Protein AF-A0A9C8EZ11-F1 (afdb_monomer)

Solvent-accessible surface area (backbone atoms only — not comparable to full-atom values): 3565 Å² total; per-residue (Å²): 78,46,53,62,58,47,10,63,73,70,74,47,52,52,67,58,48,54,48,34,34,73,69,63,74,34,81,47,47,77,55,91,94,43,48,42,33,51,64,72,58,51,51,54,44,57,75,72,56,86,76,76,77,79,79,81,76,132

Mean predicted aligned error: 7.8 Å

Nearest PDB structures (foldseek):
  6amk-assembly1_B  TM=8.385E-01  e=1.489E-01  Streptomyces venezuelae
  5i44-assembly4_I-2  TM=6.006E-01  e=1.216E-01  Bacillus subtilis subsp. subtilis str. 168
  8csh-assembly1_A  TM=6.349E-01  e=1.054E+00  unidentified plasmid
  6owi-assembly1_A  TM=5.505E-01  e=7.462E+00  Homo sapiens

pLDDT: mean 74.11, std 11.35, range [46.81, 83.81]

Secondary structure (DSSP, 8-state):
-BHHHHHHHTT--HHHHHHHHHTTSS-EEEETTEEEE-HHHHHHHHHH----------

Foldseek 3Di:
DWLVVVCVVVVHDSVVSVVCVVVVVAPWDDDPPTTHHDPVVVVVSVVPDPPPPPDDDD

Sequence (58 aa):
MTTKQMAEYLQMSEITVCRLAREKKLPGMKIGKEWRFKKNIIDELIGNEINFGYFGEG

Radius of gyration: 11.39 Å; Cα contacts (8 Å, |Δi|>4): 49; chains: 1; bounding box: 18×25×35 Å

Structure (mmCIF, N/CA/C/O backbone):
data_AF-A0A9C8EZ11-F1
#
_entry.id   AF-A0A9C8EZ11-F1
#
loop_
_atom_site.group_PDB
_atom_site.id
_atom_site.type_symbol
_atom_site.label_atom_id
_atom_site.label_alt_id
_atom_site.label_comp_id
_atom_site.label_asym_id
_atom_site.label_entity_id
_atom_site.label_seq_id
_atom_site.pdbx_PDB_ins_code
_atom_site.Cartn_x
_atom_site.Cartn_y
_atom_site.Cartn_z
_atom_site.occupancy
_atom_site.B_iso_or_equiv
_atom_site.auth_seq_id
_atom_site.auth_comp_id
_atom_site.auth_asym_id
_atom_site.auth_atom_id
_atom_site.pdbx_PDB_model_num
ATOM 1 N N . MET A 1 1 ? -4.244 2.820 -9.317 1.00 72.31 1 MET A N 1
ATOM 2 C CA . MET A 1 1 ? -4.602 3.442 -8.030 1.00 72.31 1 MET A CA 1
ATOM 3 C C . MET A 1 1 ? -3.411 4.223 -7.500 1.00 72.31 1 MET A C 1
ATOM 5 O O . MET A 1 1 ? -2.274 3.806 -7.722 1.00 72.31 1 MET A O 1
ATOM 9 N N . THR A 1 2 ? -3.671 5.375 -6.886 1.00 82.44 2 THR A N 1
ATOM 10 C CA . THR A 1 2 ? -2.677 6.174 -6.149 1.00 82.44 2 THR A CA 1
ATOM 11 C C . THR A 1 2 ? -2.573 5.670 -4.710 1.00 82.44 2 THR A C 1
ATOM 13 O O . THR A 1 2 ? -3.433 4.910 -4.261 1.00 82.44 2 THR A O 1
ATOM 16 N N . THR A 1 3 ? -1.553 6.107 -3.972 1.00 79.31 3 THR A N 1
ATOM 17 C CA . THR A 1 3 ? -1.366 5.778 -2.547 1.00 79.31 3 THR A CA 1
ATOM 18 C C . THR A 1 3 ? -2.610 6.051 -1.710 1.00 79.31 3 THR A C 1
ATOM 20 O O . THR A 1 3 ? -2.982 5.220 -0.893 1.00 79.31 3 THR A O 1
ATOM 23 N N . LYS A 1 4 ? -3.294 7.167 -1.975 1.00 81.12 4 LYS A N 1
ATOM 24 C CA . LYS A 1 4 ? -4.503 7.582 -1.261 1.00 81.12 4 LYS A CA 1
ATOM 25 C C . LYS A 1 4 ? -5.686 6.651 -1.511 1.00 81.12 4 LYS A C 1
ATOM 27 O O . LYS A 1 4 ? -6.334 6.185 -0.588 1.00 81.12 4 LYS A O 1
ATOM 32 N N . GLN A 1 5 ? -5.902 6.304 -2.775 1.00 82.69 5 GLN A N 1
ATOM 33 C CA . GLN A 1 5 ? -6.973 5.396 -3.174 1.00 82.69 5 GLN A CA 1
ATOM 34 C C . GLN A 1 5 ? -6.725 3.976 -2.636 1.00 82.69 5 GLN A C 1
ATOM 36 O O . GLN A 1 5 ? -7.658 3.251 -2.319 1.00 82.69 5 GLN A O 1
ATOM 41 N N . MET A 1 6 ? -5.456 3.583 -2.511 1.00 80.25 6 MET A N 1
ATOM 42 C CA . MET A 1 6 ? -5.069 2.319 -1.896 1.00 80.25 6 MET A CA 1
ATOM 43 C C . MET A 1 6 ? -5.217 2.323 -0.371 1.00 80.25 6 MET A C 1
ATOM 45 O O . MET A 1 6 ? -5.632 1.321 0.198 1.00 80.25 6 MET A O 1
ATOM 49 N N . ALA A 1 7 ? -4.909 3.448 0.273 1.00 83.25 7 ALA A N 1
ATOM 50 C CA . ALA A 1 7 ? -5.142 3.669 1.693 1.00 83.25 7 ALA A CA 1
ATOM 51 C C . ALA A 1 7 ? -6.632 3.520 2.030 1.00 83.25 7 ALA A C 1
ATOM 53 O O . ALA A 1 7 ? -6.979 2.741 2.911 1.00 8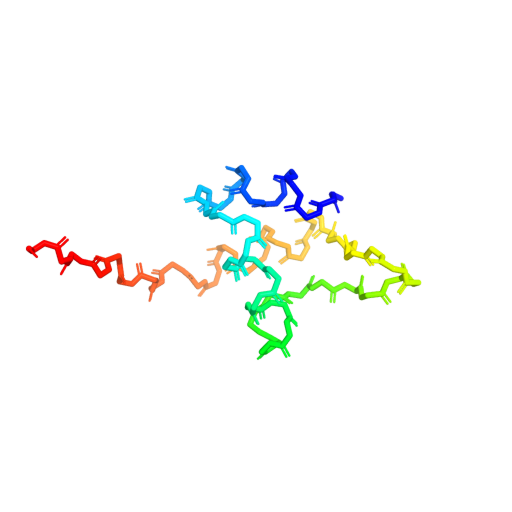3.25 7 ALA A O 1
ATOM 54 N N . GLU A 1 8 ? -7.520 4.139 1.247 1.00 82.50 8 GLU A N 1
ATOM 55 C CA . GLU A 1 8 ? -8.966 3.943 1.409 1.00 82.50 8 GLU A CA 1
ATOM 56 C C . GLU A 1 8 ? -9.407 2.500 1.138 1.00 82.50 8 GLU A C 1
ATOM 58 O O . GLU A 1 8 ? -10.218 1.958 1.882 1.00 82.50 8 GLU A O 1
ATOM 63 N N . TYR A 1 9 ? -8.845 1.852 0.115 1.00 79.31 9 TYR A N 1
ATOM 64 C CA . TYR A 1 9 ? -9.226 0.487 -0.256 1.00 79.31 9 TYR A CA 1
ATOM 65 C C . TYR A 1 9 ? -8.844 -0.563 0.796 1.00 79.31 9 TYR A C 1
ATOM 67 O O . TYR A 1 9 ? -9.604 -1.493 1.040 1.00 79.31 9 TYR A O 1
ATOM 75 N N . LEU A 1 10 ? -7.687 -0.399 1.440 1.00 77.38 10 LEU A N 1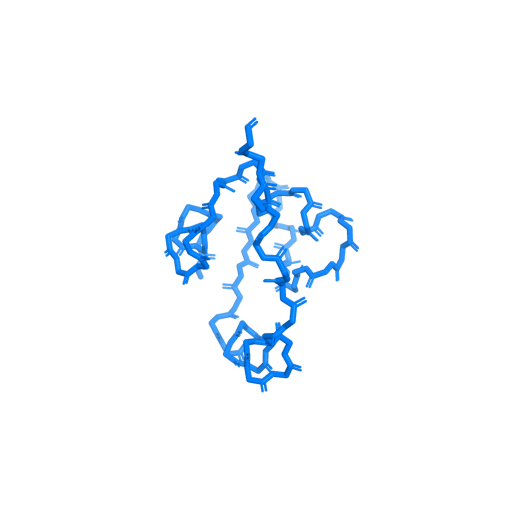
ATOM 76 C CA . LEU A 1 10 ? -7.236 -1.252 2.545 1.00 77.38 10 LEU A CA 1
ATOM 77 C C . LEU A 1 10 ? -7.782 -0.795 3.908 1.00 77.38 10 LEU A C 1
ATOM 79 O O . LEU A 1 10 ? -7.467 -1.419 4.916 1.00 77.38 10 LEU A O 1
ATOM 83 N N . GLN A 1 11 ? -8.541 0.308 3.962 1.00 78.62 11 GLN A N 1
ATOM 84 C CA . GLN A 1 11 ? -8.872 1.021 5.202 1.00 78.62 11 GLN A CA 1
ATOM 85 C C . GLN A 1 11 ? -7.644 1.238 6.107 1.00 78.62 11 GLN A C 1
ATOM 87 O O . GLN A 1 11 ? -7.657 0.971 7.309 1.00 78.62 11 GLN A O 1
ATOM 92 N N . MET A 1 12 ? -6.549 1.711 5.516 1.00 79.12 12 MET A N 1
ATOM 93 C CA . MET A 1 12 ? -5.295 2.024 6.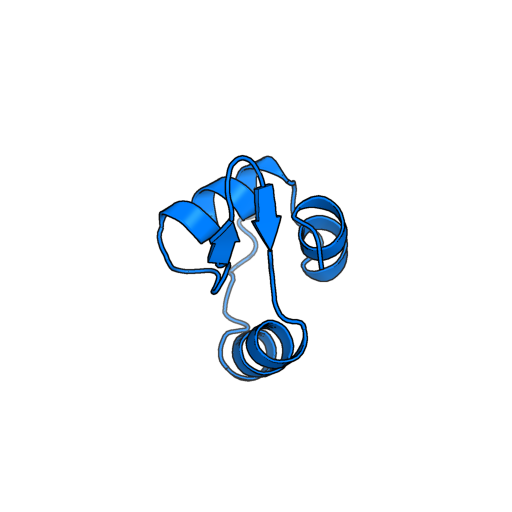200 1.00 79.12 12 MET A CA 1
ATOM 94 C C . MET A 1 12 ? -4.894 3.477 5.951 1.00 79.12 12 MET A C 1
ATOM 96 O O . MET A 1 12 ? -5.341 4.110 5.003 1.00 79.12 12 MET A O 1
ATOM 100 N N . SER A 1 13 ? -3.993 4.012 6.773 1.00 80.88 13 SER A N 1
ATOM 101 C CA . SER A 1 13 ? -3.419 5.344 6.553 1.00 80.88 13 SER A CA 1
ATOM 102 C C . SER A 1 13 ? -2.389 5.338 5.418 1.00 80.88 13 SER A C 1
ATOM 104 O O . SER A 1 13 ? -1.617 4.388 5.271 1.00 80.88 13 SER A O 1
ATOM 106 N N . GLU A 1 14 ? -2.286 6.443 4.671 1.00 83.31 14 GLU A N 1
ATOM 107 C CA . GLU A 1 14 ? -1.292 6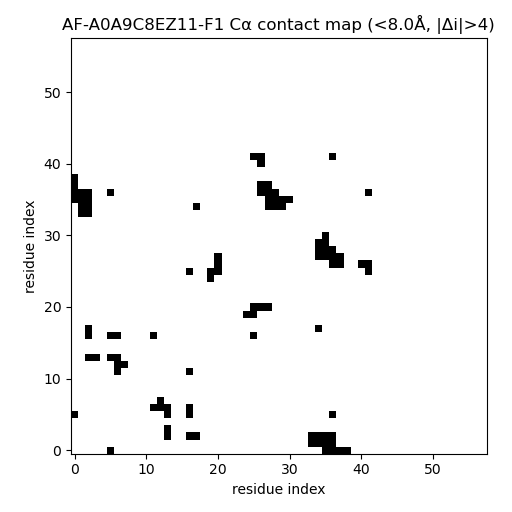.628 3.592 1.00 83.31 14 GLU A CA 1
ATOM 108 C C . GLU A 1 14 ? 0.150 6.366 4.064 1.00 83.31 14 GLU A C 1
ATOM 110 O O . GLU A 1 14 ? 0.988 5.870 3.309 1.00 83.31 14 GLU A O 1
ATOM 115 N N . ILE A 1 15 ? 0.425 6.652 5.342 1.00 82.88 15 ILE A N 1
ATOM 116 C CA . ILE A 1 15 ? 1.703 6.393 6.014 1.00 82.88 15 ILE A CA 1
ATOM 117 C C . ILE A 1 15 ? 1.980 4.887 6.080 1.00 82.88 15 ILE A C 1
ATOM 119 O O . ILE A 1 15 ? 3.059 4.444 5.686 1.00 82.88 15 ILE A O 1
ATOM 123 N N . THR A 1 16 ? 1.002 4.101 6.535 1.00 83.31 16 THR A N 1
ATOM 124 C CA . THR A 1 16 ? 1.085 2.638 6.618 1.00 83.31 16 THR A CA 1
ATOM 125 C C . THR A 1 16 ? 1.243 2.034 5.230 1.00 83.31 16 THR A C 1
ATOM 127 O O . THR A 1 16 ? 2.138 1.219 5.027 1.00 83.31 16 THR A O 1
ATOM 130 N N . VAL A 1 17 ? 0.474 2.505 4.243 1.00 83.00 17 VAL A N 1
ATOM 131 C CA . VAL A 1 17 ? 0.605 2.062 2.844 1.00 83.00 17 VAL A CA 1
ATOM 132 C C . VAL A 1 17 ? 1.998 2.359 2.293 1.00 83.00 17 VAL A C 1
ATOM 134 O O . VAL A 1 17 ? 2.617 1.489 1.688 1.00 83.00 17 VAL A O 1
ATOM 137 N N . CYS A 1 18 ? 2.532 3.561 2.523 1.00 80.81 18 CYS A N 1
ATOM 138 C CA . CYS A 1 18 ? 3.884 3.925 2.094 1.00 80.81 18 CYS A CA 1
ATOM 139 C C . CYS A 1 18 ? 4.951 3.039 2.758 1.00 80.81 18 CYS A C 1
ATOM 141 O O . CYS A 1 18 ? 5.915 2.626 2.108 1.00 80.81 18 CYS A O 1
ATOM 143 N N . ARG A 1 19 ? 4.772 2.723 4.043 1.00 83.81 19 ARG A N 1
ATOM 144 C CA . ARG A 1 19 ? 5.674 1.866 4.817 1.00 83.81 19 ARG A CA 1
ATOM 145 C C . ARG A 1 19 ? 5.642 0.423 4.308 1.00 83.81 19 ARG A C 1
ATOM 147 O O . ARG A 1 19 ? 6.684 -0.097 3.926 1.00 83.81 19 ARG A O 1
ATOM 154 N N . LEU A 1 20 ? 4.453 -0.150 4.138 1.00 79.00 20 LEU A N 1
ATOM 155 C CA . LEU A 1 20 ? 4.244 -1.487 3.577 1.00 79.00 20 LEU A CA 1
ATOM 156 C C . LEU A 1 20 ? 4.731 -1.608 2.125 1.00 79.00 20 LEU A C 1
ATOM 158 O O . LEU A 1 20 ? 5.294 -2.632 1.740 1.00 79.00 20 LEU A O 1
ATOM 162 N N . ALA A 1 21 ? 4.562 -0.559 1.317 1.00 81.25 21 ALA A N 1
ATOM 163 C CA . ALA A 1 21 ? 5.087 -0.513 -0.045 1.00 81.25 21 ALA A CA 1
ATOM 164 C C . ALA A 1 21 ? 6.627 -0.476 -0.062 1.00 81.25 21 ALA A C 1
ATOM 166 O O . ALA A 1 21 ? 7.255 -1.134 -0.891 1.00 81.25 21 ALA A O 1
ATOM 167 N N . ARG A 1 22 ? 7.260 0.231 0.889 1.00 79.38 22 ARG A N 1
ATOM 168 C CA . ARG A 1 22 ? 8.723 0.189 1.092 1.00 79.38 22 ARG A CA 1
ATOM 169 C C . ARG A 1 22 ? 9.201 -1.173 1.591 1.00 79.38 22 ARG A C 1
ATOM 171 O O . ARG A 1 22 ? 10.251 -1.628 1.151 1.00 79.38 22 ARG A O 1
ATOM 178 N N . GLU A 1 23 ? 8.429 -1.824 2.454 1.00 82.44 23 GLU A N 1
ATOM 179 C CA . GLU A 1 23 ? 8.703 -3.171 2.973 1.00 82.44 23 GLU A CA 1
ATOM 180 C C . GLU A 1 23 ? 8.399 -4.287 1.959 1.00 82.44 23 GLU A C 1
ATOM 182 O O . GLU A 1 23 ? 8.545 -5.461 2.281 1.00 82.44 23 GLU A O 1
ATOM 187 N N . LYS A 1 24 ? 7.999 -3.940 0.723 1.00 73.38 24 LYS A N 1
ATOM 188 C CA . LYS A 1 24 ? 7.589 -4.874 -0.342 1.00 73.38 24 LYS A CA 1
ATOM 189 C C . LYS A 1 24 ? 6.413 -5.789 0.030 1.00 73.38 24 LYS A C 1
ATOM 191 O O . LYS A 1 24 ? 6.130 -6.723 -0.711 1.00 73.38 24 LYS A O 1
ATOM 196 N N . LYS A 1 25 ? 5.701 -5.499 1.124 1.00 73.62 25 LYS A N 1
ATOM 197 C CA . LYS A 1 25 ? 4.449 -6.182 1.480 1.00 73.62 25 LYS A CA 1
ATOM 198 C C . LYS A 1 25 ? 3.302 -5.767 0.572 1.00 73.62 25 LYS A C 1
ATOM 200 O O . LYS A 1 25 ? 2.423 -6.560 0.281 1.00 73.62 25 LYS A O 1
ATOM 205 N N . LEU A 1 26 ? 3.331 -4.521 0.098 1.00 73.44 26 LEU A N 1
ATOM 206 C CA . LEU A 1 26 ? 2.383 -4.036 -0.894 1.00 73.44 26 LEU A CA 1
ATOM 207 C C . LEU A 1 26 ? 3.058 -3.923 -2.271 1.00 73.44 26 LEU A C 1
ATOM 209 O O . LEU A 1 26 ? 4.061 -3.216 -2.404 1.00 73.44 26 LEU A O 1
ATOM 213 N N . PRO A 1 27 ? 2.500 -4.552 -3.318 1.00 71.31 27 PRO A N 1
ATOM 214 C CA . PRO A 1 27 ? 2.993 -4.533 -4.681 1.00 71.31 27 PRO A CA 1
ATOM 215 C C . PRO A 1 27 ? 2.565 -3.220 -5.327 1.00 71.31 27 PRO A C 1
ATOM 217 O O . PRO A 1 27 ? 1.634 -3.114 -6.129 1.00 71.31 27 PRO A O 1
ATOM 220 N N . GLY A 1 28 ? 3.267 -2.177 -4.908 1.00 78.06 28 GLY A N 1
ATOM 221 C CA . GLY A 1 28 ? 3.278 -0.876 -5.537 1.00 78.06 28 GLY A CA 1
ATOM 222 C C . GLY A 1 28 ? 4.531 -0.711 -6.368 1.00 78.06 28 GLY A C 1
ATOM 223 O O . GLY A 1 28 ? 5.623 -1.107 -5.969 1.00 78.06 28 GLY A O 1
ATOM 224 N N . MET A 1 29 ? 4.387 -0.072 -7.519 1.00 78.62 29 MET A N 1
ATOM 225 C CA . MET A 1 29 ? 5.527 0.388 -8.288 1.00 78.62 29 MET A CA 1
ATOM 226 C C . MET A 1 29 ? 5.770 1.853 -7.948 1.00 78.62 29 MET A C 1
ATOM 228 O O . MET A 1 29 ? 4.899 2.699 -8.159 1.00 78.62 29 MET A O 1
ATOM 232 N N . LYS A 1 30 ? 6.954 2.168 -7.421 1.00 79.06 30 LYS A N 1
ATOM 233 C CA . LYS A 1 30 ? 7.370 3.559 -7.248 1.00 79.06 30 LYS A CA 1
ATOM 234 C C . LYS A 1 30 ? 7.709 4.138 -8.620 1.00 79.06 30 LYS A C 1
ATOM 236 O O . LYS A 1 30 ? 8.665 3.703 -9.258 1.00 79.06 30 LYS A O 1
ATOM 241 N N . ILE A 1 31 ? 6.924 5.108 -9.073 1.00 80.38 31 ILE A N 1
ATOM 242 C CA . ILE A 1 31 ? 7.089 5.764 -10.370 1.00 80.38 31 ILE A CA 1
ATOM 243 C C . ILE A 1 31 ? 7.346 7.244 -10.091 1.00 80.38 31 ILE A C 1
ATOM 245 O O . ILE A 1 31 ? 6.452 7.998 -9.711 1.00 80.38 31 ILE A O 1
ATOM 249 N N . GLY A 1 32 ? 8.613 7.647 -10.216 1.00 82.56 32 GLY A N 1
ATOM 250 C CA . GLY A 1 32 ? 9.063 8.989 -9.851 1.00 82.56 32 GLY A CA 1
ATOM 251 C C . GLY A 1 32 ? 8.915 9.259 -8.349 1.00 82.56 32 GLY A C 1
ATOM 252 O O . GLY A 1 32 ? 9.571 8.615 -7.524 1.00 82.56 32 GLY A O 1
ATOM 253 N N . LYS A 1 33 ? 8.062 10.228 -7.996 1.00 76.75 33 LYS A N 1
ATOM 254 C CA . LYS A 1 33 ? 7.750 10.606 -6.604 1.00 76.75 33 LYS A CA 1
ATOM 255 C C . LYS A 1 33 ? 6.487 9.946 -6.049 1.00 76.75 33 LYS A C 1
ATOM 257 O O . LYS A 1 33 ? 6.238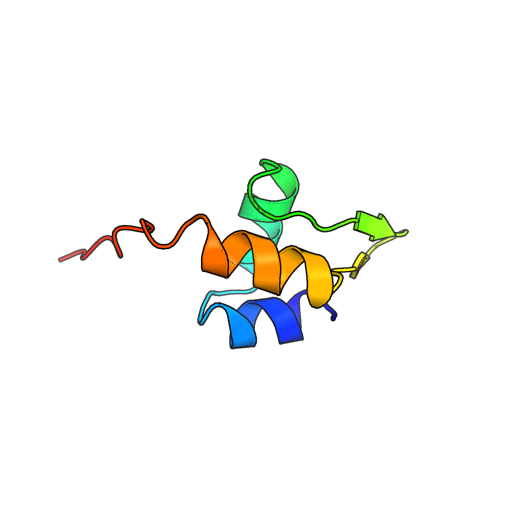 10.064 -4.8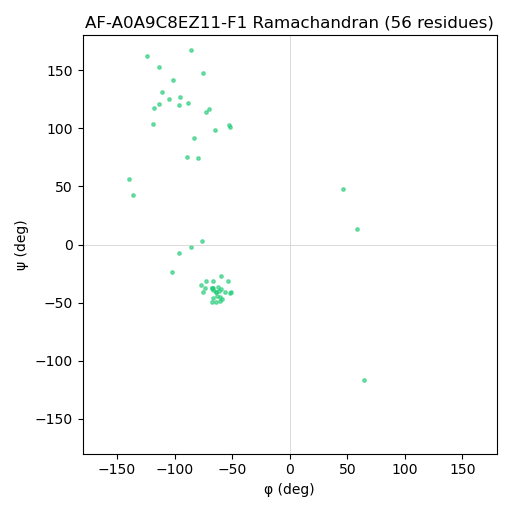53 1.00 76.75 33 LYS A O 1
ATOM 262 N N . GLU A 1 34 ? 5.726 9.236 -6.874 1.00 76.69 34 GLU A N 1
ATOM 263 C CA . GLU A 1 34 ? 4.453 8.641 -6.473 1.00 76.69 34 GLU A CA 1
ATOM 264 C C . GLU A 1 34 ? 4.513 7.116 -6.476 1.00 76.69 34 GLU A C 1
ATOM 266 O O . GLU A 1 34 ? 5.283 6.488 -7.207 1.00 76.69 34 GLU A O 1
ATOM 271 N N . TRP A 1 35 ? 3.675 6.507 -5.643 1.00 81.81 35 TRP A N 1
ATOM 272 C CA . TRP A 1 35 ? 3.453 5.071 -5.667 1.00 81.81 35 TRP A CA 1
ATOM 273 C C . TRP A 1 35 ? 2.227 4.763 -6.511 1.00 81.81 35 TRP A C 1
ATOM 275 O O . TRP A 1 35 ? 1.142 5.314 -6.301 1.00 81.81 35 TRP A O 1
ATOM 285 N N . ARG A 1 36 ? 2.407 3.867 -7.478 1.00 83.31 36 ARG A N 1
ATOM 286 C CA . ARG A 1 36 ? 1.351 3.436 -8.380 1.00 83.31 36 ARG A CA 1
ATOM 287 C C . ARG A 1 36 ? 1.039 1.979 -8.118 1.00 83.31 36 ARG A C 1
ATOM 289 O O . ARG A 1 36 ? 1.890 1.104 -8.259 1.00 83.31 36 ARG A O 1
ATOM 296 N N . PHE A 1 37 ? -0.211 1.733 -7.772 1.00 82.81 37 PHE A N 1
ATOM 297 C CA . PHE A 1 37 ? -0.695 0.412 -7.421 1.00 82.81 37 PHE A CA 1
ATOM 298 C C . PHE A 1 37 ? -1.650 -0.075 -8.500 1.00 82.81 37 PHE A C 1
ATOM 300 O O . PHE A 1 37 ? -2.546 0.660 -8.944 1.00 82.81 37 PHE A O 1
ATOM 307 N N . LYS A 1 38 ? -1.435 -1.301 -8.972 1.00 82.19 38 LYS A N 1
ATOM 308 C CA . LYS A 1 38 ? -2.329 -1.939 -9.938 1.00 82.19 38 LYS A CA 1
ATOM 309 C C . LYS A 1 38 ? -3.423 -2.662 -9.172 1.00 82.19 38 LYS A C 1
ATOM 311 O O . LYS A 1 38 ? -3.118 -3.568 -8.410 1.00 82.19 38 LYS A O 1
ATOM 316 N N . LYS A 1 39 ? -4.681 -2.297 -9.437 1.00 77.56 39 LYS A N 1
ATOM 317 C CA . LYS A 1 39 ? -5.851 -2.925 -8.807 1.00 77.56 39 LYS A CA 1
ATOM 318 C C . LYS A 1 39 ? -5.809 -4.452 -8.933 1.00 77.56 39 LYS A C 1
ATOM 320 O O . LYS A 1 39 ? -6.033 -5.116 -7.945 1.00 77.56 39 LYS A O 1
ATOM 325 N N . ASN A 1 40 ? -5.411 -4.970 -10.099 1.00 81.38 40 ASN A N 1
ATOM 326 C CA . ASN A 1 40 ? -5.306 -6.411 -10.350 1.00 81.38 40 ASN A CA 1
ATOM 327 C C . ASN A 1 40 ? -4.392 -7.135 -9.348 1.00 81.38 40 ASN A C 1
ATOM 329 O O . ASN A 1 40 ? -4.736 -8.190 -8.850 1.00 81.38 40 ASN A O 1
ATOM 333 N N . ILE A 1 41 ? -3.256 -6.524 -9.000 1.00 79.12 41 ILE A N 1
ATOM 334 C CA . ILE A 1 41 ? -2.308 -7.129 -8.062 1.00 79.12 41 ILE A CA 1
ATOM 335 C C . ILE A 1 41 ? -2.802 -6.980 -6.616 1.00 79.12 41 ILE A C 1
ATOM 337 O O . ILE A 1 41 ? -2.578 -7.856 -5.794 1.00 79.12 41 ILE A O 1
ATOM 341 N N . ILE A 1 42 ? -3.471 -5.868 -6.291 1.00 76.56 42 ILE A N 1
ATOM 342 C CA . ILE A 1 42 ? -4.070 -5.678 -4.961 1.00 76.56 42 ILE A CA 1
ATOM 343 C C . ILE A 1 42 ? -5.211 -6.670 -4.731 1.00 76.56 42 ILE A C 1
ATOM 345 O O . ILE A 1 42 ? -5.323 -7.199 -3.635 1.00 76.56 42 ILE A O 1
ATOM 349 N N . ASP A 1 43 ? -6.014 -6.939 -5.757 1.00 80.00 43 ASP A N 1
ATOM 350 C CA . ASP A 1 43 ? -7.084 -7.936 -5.725 1.00 80.00 43 ASP A CA 1
ATOM 351 C C . ASP A 1 43 ? -6.520 -9.338 -5.438 1.00 80.00 43 ASP A C 1
ATOM 353 O O . ASP A 1 43 ? -6.948 -9.987 -4.486 1.00 80.00 43 ASP A O 1
ATOM 357 N N . GLU A 1 44 ? -5.460 -9.741 -6.153 1.00 79.56 44 GLU A N 1
ATOM 358 C CA . GLU A 1 44 ? -4.735 -10.992 -5.881 1.00 79.56 44 GLU A CA 1
ATOM 359 C C . GLU A 1 44 ? -4.151 -11.039 -4.463 1.00 79.56 44 GLU A C 1
ATOM 361 O O . GLU A 1 44 ? -4.176 -12.078 -3.808 1.00 79.56 44 GLU A O 1
ATOM 366 N N . LEU A 1 45 ? -3.638 -9.916 -3.958 1.00 75.62 45 LEU A N 1
ATOM 367 C CA . LEU A 1 45 ? -2.997 -9.873 -2.649 1.00 75.62 45 LEU A CA 1
ATOM 368 C C . LEU A 1 45 ? -3.996 -9.921 -1.498 1.00 75.62 45 LEU A C 1
ATOM 370 O O . LEU A 1 45 ? -3.766 -10.638 -0.531 1.00 75.62 45 LEU A O 1
ATOM 374 N N . ILE A 1 46 ? -5.118 -9.209 -1.612 1.00 73.00 46 ILE A N 1
ATOM 375 C CA . ILE A 1 46 ? -6.221 -9.315 -0.651 1.00 73.00 46 ILE A CA 1
ATOM 376 C C . ILE A 1 46 ? -6.802 -10.728 -0.692 1.00 73.00 46 ILE A C 1
ATOM 378 O O . ILE A 1 46 ? -7.065 -1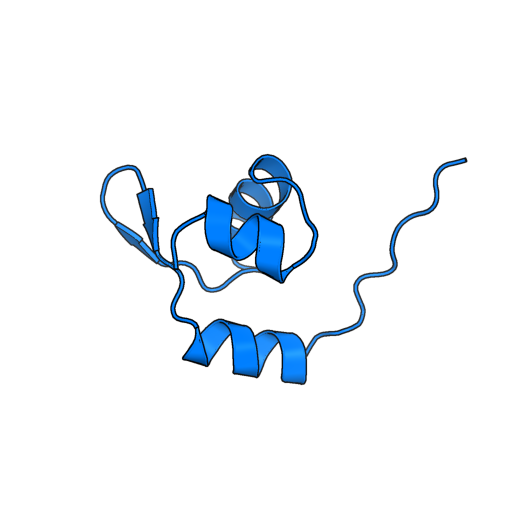1.301 0.360 1.00 73.00 46 ILE A O 1
ATOM 382 N N . GLY A 1 47 ? -6.943 -11.316 -1.884 1.00 69.81 47 GLY A N 1
ATOM 383 C CA . GLY A 1 47 ? -7.365 -12.707 -2.032 1.00 69.81 47 GLY A CA 1
ATOM 384 C C . GLY A 1 47 ? -6.424 -13.708 -1.350 1.00 69.81 47 GLY A C 1
ATOM 385 O O . GLY A 1 47 ? -6.876 -14.771 -0.932 1.00 69.81 47 GLY A O 1
ATOM 386 N N . ASN A 1 4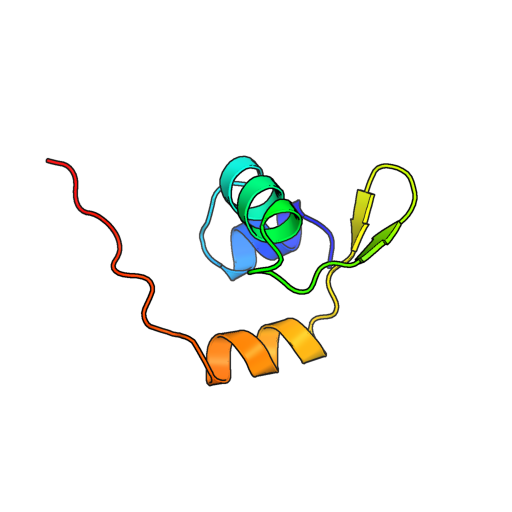8 ? -5.140 -13.362 -1.199 1.00 63.72 48 ASN A N 1
ATOM 387 C CA . ASN A 1 48 ? -4.110 -14.247 -0.655 1.00 63.72 48 ASN A CA 1
ATOM 388 C C . ASN A 1 48 ? -3.725 -13.960 0.814 1.00 63.72 48 ASN A C 1
ATOM 390 O O . ASN A 1 48 ? -3.227 -14.856 1.489 1.00 63.72 48 ASN A O 1
ATOM 394 N N . GLU A 1 49 ? -3.924 -12.741 1.331 1.00 59.84 49 GLU A N 1
ATOM 395 C CA . GLU A 1 49 ? -3.313 -12.295 2.595 1.00 59.84 49 GLU A CA 1
ATOM 396 C C . GLU A 1 49 ? -4.259 -11.459 3.479 1.00 59.84 49 GLU A C 1
ATOM 398 O O . GLU A 1 49 ? -3.929 -10.355 3.914 1.00 59.84 49 GLU A O 1
ATOM 403 N N . ILE A 1 50 ? -5.433 -11.993 3.835 1.00 55.78 50 ILE A N 1
ATOM 404 C CA . ILE A 1 50 ? -6.163 -11.484 5.012 1.00 55.78 50 ILE A CA 1
ATOM 405 C C . ILE A 1 50 ? -5.714 -12.263 6.254 1.00 55.78 50 ILE A C 1
ATOM 407 O O . ILE A 1 50 ? -6.404 -13.134 6.775 1.00 55.78 50 ILE A O 1
ATOM 411 N N . ASN A 1 51 ? -4.512 -11.934 6.727 1.00 48.81 51 ASN A N 1
ATOM 412 C CA . ASN A 1 51 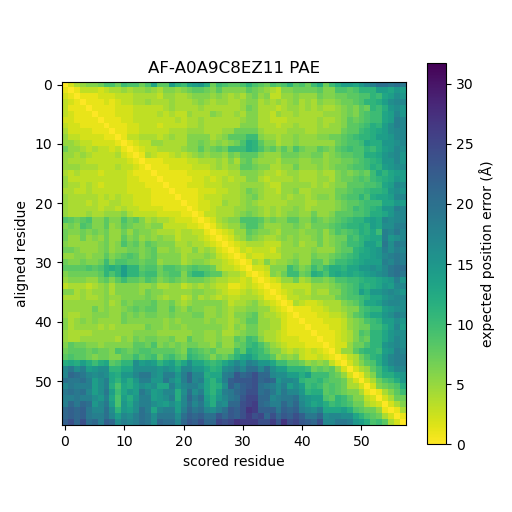? -4.070 -12.183 8.103 1.00 48.81 51 ASN A CA 1
ATOM 413 C C . ASN A 1 51 ? -3.346 -10.942 8.647 1.00 48.81 51 ASN A C 1
ATOM 415 O O . ASN A 1 51 ? -2.290 -11.016 9.267 1.00 48.81 51 ASN A O 1
ATOM 419 N N . PHE A 1 52 ? -3.891 -9.757 8.378 1.00 53.41 52 PHE A N 1
ATOM 420 C CA . PHE A 1 52 ? -3.497 -8.582 9.140 1.00 53.41 52 PHE A CA 1
ATOM 421 C C . PHE A 1 52 ? -4.321 -8.588 10.418 1.00 53.41 52 PHE A C 1
ATOM 423 O O . PHE A 1 52 ? -5.450 -8.105 10.450 1.00 53.41 52 PHE A O 1
ATOM 430 N N . GLY A 1 53 ? -3.757 -9.201 11.461 1.00 49.97 53 GLY A N 1
ATOM 431 C CA . GLY A 1 53 ? -4.207 -8.994 12.827 1.00 49.97 53 GLY A CA 1
ATOM 432 C C . GLY A 1 53 ? -4.226 -7.495 13.088 1.00 49.97 53 GLY A C 1
ATOM 433 O O . GLY A 1 53 ? -3.173 -6.875 13.243 1.00 49.97 53 GLY A O 1
ATOM 434 N N . TYR A 1 54 ? -5.421 -6.906 13.062 1.00 52.72 54 TYR A N 1
ATOM 435 C CA . TYR A 1 54 ? -5.628 -5.541 13.506 1.00 52.72 54 TYR A CA 1
ATOM 436 C C . TYR A 1 54 ? -5.331 -5.529 14.995 1.00 52.72 54 TYR A C 1
ATOM 438 O O . TYR A 1 54 ? -6.107 -5.982 15.833 1.00 52.72 54 TYR A O 1
ATOM 446 N N . PHE A 1 55 ? -4.107 -5.089 15.245 1.00 47.69 55 PHE A N 1
ATOM 447 C CA . PHE A 1 55 ? -3.510 -4.788 16.518 1.00 47.69 55 PHE A CA 1
ATOM 448 C C . PHE A 1 55 ? -4.457 -3.836 17.251 1.00 47.69 55 PHE A C 1
ATOM 450 O O . PHE A 1 55 ? -4.556 -2.654 16.921 1.00 47.69 55 PHE A O 1
ATOM 457 N N . GLY A 1 56 ? -5.226 -4.397 18.180 1.00 47.03 56 GLY A N 1
ATOM 458 C CA . GLY A 1 56 ? -5.850 -3.628 19.234 1.00 47.03 56 GLY A CA 1
ATOM 459 C C . GLY A 1 56 ? -4.753 -3.174 20.186 1.00 47.03 56 GLY A C 1
ATOM 460 O O . GLY A 1 56 ? -4.102 -3.999 20.818 1.00 47.03 56 GLY A O 1
ATOM 461 N N . GLU A 1 57 ? -4.576 -1.868 20.278 1.00 46.81 57 GLU A N 1
ATOM 462 C CA . GLU A 1 57 ? -4.171 -1.198 21.511 1.00 46.81 57 GLU A CA 1
ATOM 463 C C . GLU A 1 57 ? -5.360 -0.270 21.819 1.00 46.81 57 GLU A C 1
ATOM 465 O O . GLU A 1 57 ? -5.781 0.491 20.947 1.00 46.81 57 GLU A O 1
ATOM 470 N N . GLY A 1 58 ? -6.092 -0.414 22.925 1.00 47.78 58 GLY A N 1
ATOM 471 C CA . GLY A 1 58 ? -5.616 -0.763 24.261 1.00 47.78 58 GLY A CA 1
ATOM 472 C C . GLY A 1 58 ? -5.324 0.533 24.984 1.00 47.78 58 GLY A C 1
ATOM 473 O O . GLY A 1 58 ? -4.216 1.056 24.757 1.00 47.78 58 GLY A O 1
#